Protein 3EUN (pdb70)

Organism: Allochromatium vinosum (strain ATCC 17899 / DSM 180 / NBRC 103801 / NCIMB 10441 / D) (NCBI:txid572477)

Sequence (81 aa):
ALMITDECINCDVCEPECPNGAISQGDETYVIEPSLCTECVGHYETSQCVEVCPVDAIIKDPSHEETEDELRAKYERITGE

Structure (mmCIF, N/CA/C/O backbone):
data_3EUN
#
_entry.id   3EUN
#
_cell.length_a   51.182
_cell.length_b   51.182
_cell.length_c   76.466
_cell.angle_alpha   90.00
_cell.angle_beta   90.00
_cell.angle_gamma   120.00
#
_symmetry.space_group_name_H-M   'P 31 2 1'
#
loop_
_entity.id
_entity.type
_entity.pdbx_description
1 polymer Ferredoxin
2 non-polymer 'IRON/SULFUR CLUSTER'
3 water water
#
loop_
_atom_site.group_PDB
_atom_site.id
_atom_site.type_symbol
_atom_site.label_atom_id
_atom_site.label_alt_id
_atom_site.label_comp_id
_atom_site.label_asym_id
_atom_site.label_entity_id
_atom_site.label_seq_id
_atom_site.pdbx_PDB_ins_code
_atom_site.Cartn_x
_atom_site.Cartn_y
_atom_site.Cartn_z
_atom_site.occupancy
_atom_site.B_iso_or_equiv
_atom_site.auth_seq_id
_atom_site.auth_comp_id
_atom_site.auth_asym_id
_atom_site.auth_atom_id
_atom_site.pdbx_PDB_model_num
ATOM 1 N N . ALA A 1 1 ? 24.903 19.962 3.175 1.00 15.15 1 ALA A N 1
ATOM 2 C CA . ALA A 1 1 ? 25.811 18.831 2.902 1.00 13.38 1 ALA A CA 1
ATOM 3 C C . ALA A 1 1 ? 25.431 17.642 3.749 1.00 13.02 1 ALA A C 1
ATOM 4 O O . ALA A 1 1 ? 24.923 17.847 4.871 1.00 14.63 1 ALA A O 1
ATOM 6 N N . LEU A 1 2 ? 25.746 16.454 3.269 1.00 12.66 2 LEU A N 1
ATOM 7 C CA . LEU A 1 2 ? 25.576 15.228 4.062 1.00 13.16 2 LEU A CA 1
ATOM 8 C C . LEU A 1 2 ? 26.908 14.894 4.727 1.00 12.57 2 LEU A C 1
ATOM 9 O O . LEU A 1 2 ? 27.958 15.457 4.419 1.00 13.42 2 LEU A O 1
ATOM 14 N N . MET A 1 3 ? 26.831 13.926 5.665 1.00 13.14 3 MET A N 1
ATOM 15 C CA . MET A 1 3 ? 28.023 13.388 6.283 1.00 13.21 3 MET A CA 1
ATOM 16 C C . MET A 1 3 ? 27.816 11.868 6.417 1.00 13.07 3 MET A C 1
ATOM 17 O O . MET A 1 3 ? 26.703 11.355 6.441 1.00 13.97 3 MET A O 1
ATOM 22 N N . ILE A 1 4 ? 28.983 11.190 6.540 1.00 14.50 4 ILE A N 1
ATOM 23 C CA . ILE A 1 4 ? 29.017 9.740 6.718 1.00 14.80 4 ILE A CA 1
ATOM 24 C C . ILE A 1 4 ? 29.325 9.486 8.193 1.00 15.92 4 ILE A C 1
ATOM 25 O O . ILE A 1 4 ? 30.315 10.011 8.746 1.00 19.27 4 ILE A O 1
ATOM 30 N N . THR A 1 5 ? 28.467 8.692 8.821 1.00 16.29 5 THR A N 1
ATOM 31 C CA . THR A 1 5 ? 28.663 8.412 10.232 1.00 18.47 5 THR A CA 1
ATOM 32 C C . THR A 1 5 ? 29.548 7.223 10.468 1.00 19.16 5 THR A C 1
ATOM 33 O O . THR A 1 5 ? 29.997 6.513 9.572 1.00 18.16 5 THR A O 1
ATOM 37 N N . ASP A 1 6 ? 29.761 6.949 11.757 1.00 22.13 6 ASP A N 1
ATOM 38 C CA . ASP A 1 6 ? 30.441 5.814 12.308 1.00 28.76 6 ASP A CA 1
ATOM 39 C C . ASP A 1 6 ? 29.842 4.479 11.953 1.00 23.94 6 ASP A C 1
ATOM 40 O O . ASP A 1 6 ? 30.479 3.445 12.112 1.00 26.32 6 ASP A O 1
ATOM 45 N N . GLU A 1 7 ? 28.628 4.468 11.451 1.00 21.11 7 GLU A N 1
ATOM 46 C CA . GLU A 1 7 ? 28.054 3.176 10.992 1.00 20.81 7 GLU A CA 1
ATOM 47 C C . GLU A 1 7 ? 28.597 2.703 9.675 1.00 17.11 7 GLU A C 1
ATOM 48 O O . GLU A 1 7 ? 28.343 1.558 9.268 1.00 17.73 7 GLU A O 1
ATOM 54 N N . CYS A 1 8 ? 29.362 3.565 8.960 1.00 15.97 8 CYS A N 1
ATOM 55 C CA . CYS A 1 8 ? 29.942 3.155 7.670 1.00 15.54 8 CYS A CA 1
ATOM 56 C C . CYS A 1 8 ? 30.753 1.879 7.850 1.00 15.67 8 CYS A C 1
ATOM 57 O O . CYS A 1 8 ? 31.538 1.705 8.778 1.00 17.24 8 CYS A O 1
ATOM 60 N N . ILE A 1 9 ? 30.544 0.946 6.879 1.00 15.67 9 ILE A N 1
ATOM 61 C CA . ILE A 1 9 ? 31.265 -0.335 6.856 1.00 15.38 9 ILE A CA 1
ATOM 62 C C . ILE A 1 9 ? 32.355 -0.341 5.792 1.00 15.20 9 ILE A C 1
ATOM 63 O O . ILE A 1 9 ? 32.853 -1.397 5.445 1.00 15.56 9 ILE A O 1
ATOM 68 N N . ASN A 1 10 ? 32.723 0.844 5.275 1.00 14.71 10 ASN A N 1
ATOM 69 C CA . ASN A 1 10 ? 33.891 0.961 4.403 1.00 15.85 10 ASN A CA 1
ATOM 70 C C . ASN A 1 10 ? 33.749 0.038 3.208 1.00 15.28 10 ASN A C 1
ATOM 71 O O . ASN A 1 10 ? 34.686 -0.634 2.787 1.00 17.06 10 ASN A O 1
ATOM 76 N N . CYS A 1 11 ? 32.544 0.080 2.583 1.00 14.97 11 CYS A N 1
ATOM 77 C CA . CYS A 1 11 ? 32.212 -0.861 1.530 1.00 14.60 11 CYS A CA 1
ATOM 78 C C . CYS A 1 11 ? 32.569 -0.296 0.129 1.00 14.70 11 CYS A C 1
ATOM 79 O O . CYS A 1 11 ? 32.534 -1.084 -0.832 1.00 15.9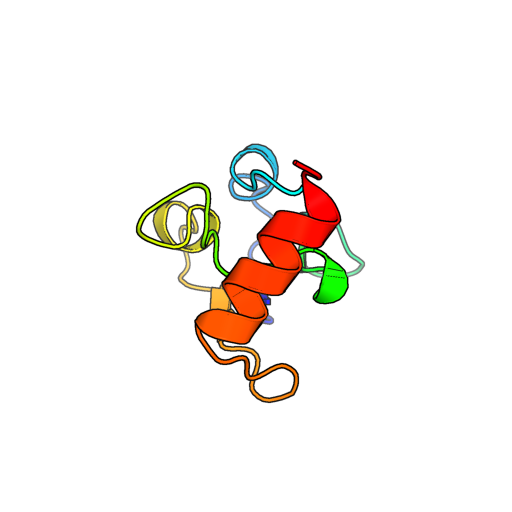7 11 CYS A O 1
ATOM 82 N N . ASP A 1 12 ? 32.874 0.996 -0.008 1.00 15.23 12 ASP A N 1
ATOM 83 C CA . ASP A 1 12 ? 33.298 1.611 -1.258 1.00 17.49 12 ASP A CA 1
ATOM 84 C C . ASP A 1 12 ? 32.117 1.971 -2.169 1.00 18.51 12 ASP A C 1
ATOM 85 O O . ASP A 1 12 ? 32.337 2.683 -3.185 1.00 22.50 12 ASP A O 1
ATOM 90 N N . VAL A 1 13 ? 30.909 1.566 -1.961 1.00 14.98 13 VAL A N 1
ATOM 91 C CA . VAL A 1 13 ? 29.896 1.630 -3.026 1.00 16.40 13 VAL A CA 1
ATOM 92 C C . VAL A 1 13 ? 29.453 3.036 -3.295 1.00 14.72 13 VAL A C 1
ATOM 93 O O . VAL A 1 13 ? 29.058 3.349 -4.430 1.00 15.67 13 VAL A O 1
ATOM 100 N N . CYS A 1 14 ? 29.484 3.941 -2.310 1.00 14.35 14 CYS A N 1
ATOM 101 C CA . CYS A 1 14 ? 29.011 5.288 -2.563 1.00 13.61 14 CYS A CA 1
ATOM 102 C C . CYS A 1 14 ? 30.014 6.099 -3.376 1.00 13.40 14 CYS A C 1
ATOM 103 O O . CYS A 1 14 ? 29.592 7.039 -4.047 1.00 14.36 14 CYS A O 1
ATOM 106 N N . GLU A 1 15 ? 31.297 5.787 -3.300 1.00 13.62 15 GLU A N 1
ATOM 107 C CA . GLU A 1 15 ? 32.293 6.722 -3.871 1.00 14.37 15 GLU A CA 1
ATOM 108 C C . GLU A 1 15 ? 32.049 6.952 -5.353 1.00 14.59 15 GLU A C 1
ATOM 109 O O . GLU A 1 15 ? 32.131 8.140 -5.749 1.00 15.10 15 GLU A O 1
ATOM 120 N N . PRO A 1 16 ? 31.846 5.973 -6.216 1.00 15.32 16 PRO A N 1
ATOM 121 C CA . PRO A 1 16 ? 31.659 6.257 -7.645 1.00 16.38 16 PRO A CA 1
ATOM 122 C C . PRO A 1 16 ? 30.326 6.904 -7.904 1.00 15.03 16 PRO A C 1
ATOM 123 O O . PRO A 1 16 ? 30.122 7.331 -9.059 1.00 17.76 16 PRO A O 1
ATOM 127 N N . GLU A 1 17 ? 29.397 6.954 -6.987 1.00 14.31 17 GLU A N 1
ATOM 128 C CA . GLU A 1 17 ? 28.073 7.507 -7.245 1.00 14.53 17 GLU A CA 1
ATOM 129 C C . GLU A 1 17 ? 28.056 9.014 -7.117 1.00 13.50 17 GLU A C 1
ATOM 130 O O . GLU A 1 17 ? 27.105 9.631 -7.573 1.00 16.03 17 GLU A O 1
ATOM 136 N N . CYS A 1 18 ? 29.105 9.608 -6.518 1.00 12.85 18 CYS A N 1
ATOM 137 C CA . CYS A 1 18 ? 28.965 11.058 -6.261 1.00 12.67 18 CYS A CA 1
ATOM 138 C C . CYS A 1 18 ? 29.327 11.852 -7.498 1.00 12.23 18 CYS A C 1
ATOM 139 O O . CYS A 1 18 ? 30.461 11.756 -7.998 1.00 13.08 18 CYS A O 1
ATOM 142 N N . PRO A 1 19 ? 28.452 12.667 -8.012 1.00 11.91 19 PRO A N 1
ATOM 143 C CA . PRO A 1 19 ? 28.762 13.431 -9.257 1.00 12.48 19 PRO A CA 1
ATOM 144 C C . PRO A 1 19 ? 29.857 14.442 -9.016 1.00 12.44 19 PRO A C 1
ATOM 145 O O . PRO A 1 19 ? 30.452 14.908 -10.027 1.00 14.01 19 PRO A O 1
ATOM 149 N N . ASN A 1 20 ? 30.119 14.848 -7.781 1.00 12.23 20 ASN A N 1
ATOM 150 C CA . ASN A 1 20 ? 31.072 15.915 -7.473 1.00 12.01 20 ASN A CA 1
ATOM 151 C C . ASN A 1 20 ? 32.368 15.397 -6.874 1.00 12.27 20 ASN A C 1
ATOM 152 O O . ASN A 1 20 ? 33.206 16.210 -6.483 1.00 13.49 20 ASN A O 1
ATOM 157 N N . GLY A 1 21 ? 32.542 14.066 -6.776 1.00 12.37 21 GLY A N 1
ATOM 158 C CA . GLY A 1 21 ? 33.755 13.564 -6.186 1.00 13.54 21 GLY A CA 1
ATOM 159 C C . GLY A 1 21 ? 33.922 13.947 -4.700 1.00 12.64 21 GLY A C 1
ATOM 160 O O . GLY A 1 21 ? 35.065 14.045 -4.240 1.00 13.50 21 GLY A O 1
ATOM 161 N N . ALA A 1 22 ? 32.794 14.102 -4.002 1.00 11.89 22 ALA A N 1
ATOM 162 C CA . ALA A 1 22 ? 32.911 14.548 -2.606 1.00 12.07 22 ALA A CA 1
ATOM 163 C C . ALA A 1 22 ? 33.265 13.452 -1.646 1.00 11.76 22 ALA A C 1
ATOM 164 O O . ALA A 1 22 ? 33.533 13.746 -0.476 1.00 12.78 22 ALA A O 1
ATOM 166 N N . ILE A 1 23 ? 33.192 12.191 -2.051 1.00 12.36 23 ILE A N 1
ATOM 167 C CA . ILE A 1 23 ? 33.427 11.073 -1.156 1.00 12.63 23 ILE A CA 1
ATOM 168 C C . ILE A 1 23 ? 34.804 10.491 -1.387 1.00 13.47 23 ILE A C 1
ATOM 169 O O . ILE A 1 23 ? 35.222 10.246 -2.542 1.00 14.81 23 ILE A O 1
ATOM 174 N N . SER A 1 24 ? 35.502 10.191 -0.289 1.00 13.99 24 SER A N 1
ATOM 175 C CA . SER A 1 24 ? 36.776 9.483 -0.386 1.00 16.23 24 SER A CA 1
ATOM 176 C C . SER A 1 24 ? 36.935 8.634 0.880 1.00 17.70 24 SER A C 1
ATOM 177 O O . SER A 1 24 ? 36.232 8.774 1.839 1.00 17.47 24 SER A O 1
ATOM 180 N N . GLN A 1 25 ? 37.885 7.669 0.823 1.00 20.06 25 GLN A N 1
ATOM 181 C CA . GLN A 1 25 ? 38.187 6.813 1.966 1.00 24.08 25 GLN A CA 1
ATOM 182 C C . GLN A 1 25 ? 38.920 7.623 3.034 1.00 23.18 25 GLN A C 1
ATOM 183 O O 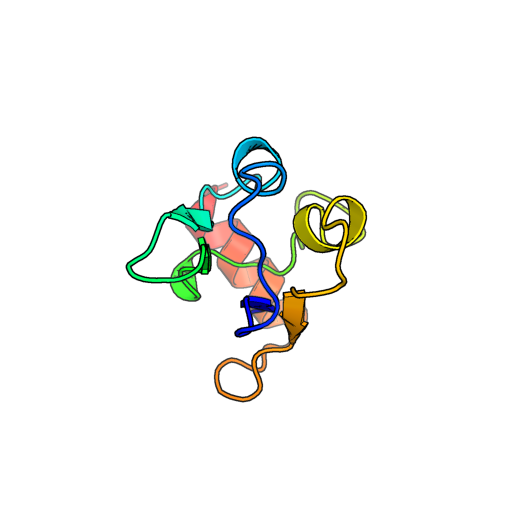. GLN A 1 25 ? 39.872 8.338 2.700 1.00 28.46 25 GLN A O 1
ATOM 189 N N . GLY A 1 26 ? 38.496 7.580 4.275 1.00 23.47 26 GLY A N 1
ATOM 190 C CA . GLY A 1 26 ? 39.162 8.181 5.380 1.00 26.00 26 GLY A CA 1
ATOM 191 C C . GLY A 1 26 ? 39.794 7.141 6.321 1.00 28.62 26 GLY A C 1
ATOM 192 O O . GLY A 1 26 ? 39.910 5.977 5.887 1.00 28.48 26 GLY A O 1
ATOM 193 N N . ASP A 1 27 ? 40.126 7.620 7.530 1.00 33.18 27 ASP A N 1
ATOM 194 C CA . ASP A 1 27 ? 40.895 6.902 8.529 1.00 36.06 27 ASP A CA 1
ATOM 195 C C . ASP A 1 27 ? 40.156 5.676 8.935 1.00 37.68 27 ASP A C 1
ATOM 196 O O . ASP A 1 27 ? 40.682 4.551 8.886 1.00 47.49 27 ASP A O 1
ATOM 201 N N . GLU A 1 28 ? 38.889 5.949 9.304 1.00 35.49 28 GLU A N 1
ATOM 202 C CA . GLU A 1 28 ? 38.122 4.835 9.825 1.00 36.54 28 GLU A CA 1
ATOM 203 C C . GLU A 1 28 ? 36.801 4.629 9.134 1.00 31.47 28 GLU A C 1
ATOM 204 O O . GLU A 1 28 ? 36.161 3.561 9.295 1.00 30.25 28 GLU A O 1
ATOM 210 N N . THR A 1 29 ? 36.339 5.619 8.404 1.00 30.13 29 THR A N 1
ATOM 211 C CA . THR A 1 29 ? 35.149 5.478 7.573 1.00 26.31 29 THR A CA 1
ATOM 212 C C . THR A 1 29 ? 35.401 6.242 6.274 1.00 22.94 29 THR A C 1
ATOM 213 O O . THR A 1 29 ? 36.405 6.980 6.191 1.00 24.00 29 THR A O 1
ATOM 217 N N . TYR A 1 30 ? 34.464 6.134 5.317 1.00 18.30 30 TYR A N 1
ATOM 218 C CA . TYR A 1 30 ? 34.507 7.089 4.186 1.00 18.01 30 TYR A CA 1
ATOM 219 C C . TYR A 1 30 ? 34.076 8.426 4.706 1.00 15.83 30 TYR A C 1
ATOM 220 O O . TYR A 1 30 ? 33.504 8.576 5.806 1.00 17.14 30 TYR A O 1
ATOM 229 N N . VAL A 1 31 ? 34.423 9.460 3.912 1.00 15.31 31 VAL A N 1
ATOM 230 C CA . VAL A 1 31 ? 34.209 10.842 4.364 1.00 15.58 31 VAL A CA 1
ATOM 231 C C . VAL A 1 31 ? 33.688 11.657 3.215 1.00 13.11 31 VAL A C 1
ATOM 232 O O . VAL A 1 31 ? 34.180 11.539 2.076 1.00 14.40 31 VAL A O 1
ATOM 239 N N . ILE A 1 32 ? 32.733 12.522 3.523 1.00 13.16 32 ILE A N 1
ATOM 240 C CA . ILE A 1 32 ? 32.238 13.548 2.578 1.00 12.80 32 ILE A CA 1
ATOM 241 C C . ILE A 1 32 ? 33.000 14.854 2.805 1.00 13.37 32 ILE A C 1
ATOM 242 O O . ILE A 1 32 ? 33.154 15.321 3.944 1.00 14.97 32 ILE A O 1
ATOM 247 N N . GLU A 1 33 ? 33.519 15.447 1.730 1.00 12.66 33 GLU A N 1
ATOM 248 C CA . GLU A 1 33 ? 34.094 16.761 1.731 1.00 12.76 33 GLU A CA 1
ATOM 249 C C . GLU A 1 33 ? 32.928 17.741 1.588 1.00 12.26 33 GLU A C 1
ATOM 250 O O . GLU A 1 33 ? 32.327 17.829 0.513 1.00 13.71 33 GLU A O 1
ATOM 256 N N . PRO A 1 34 ? 32.566 18.496 2.633 1.00 13.32 34 PRO A N 1
ATOM 257 C CA . PRO A 1 34 ? 31.334 19.272 2.531 1.00 14.38 34 PRO A CA 1
ATOM 258 C C . PRO A 1 34 ? 31.343 20.310 1.429 1.00 13.32 34 PRO A C 1
ATOM 259 O O . PRO A 1 34 ? 30.250 20.589 0.873 1.00 14.44 34 PRO A O 1
ATOM 263 N N . SER A 1 35 ? 32.525 20.868 1.095 1.00 13.12 35 SER A N 1
ATOM 264 C CA . SER A 1 35 ? 32.512 21.874 0.034 1.00 14.11 35 SER A CA 1
ATOM 265 C C . SER A 1 35 ? 32.147 21.317 -1.358 1.00 12.42 35 SER A C 1
ATOM 266 O O . SER A 1 35 ? 31.824 22.099 -2.232 1.00 13.64 35 SER A O 1
ATOM 269 N N . LEU A 1 36 ? 32.153 20.011 -1.514 1.00 12.66 36 LEU A N 1
ATOM 270 C CA . LEU A 1 36 ? 31.758 19.367 -2.755 1.00 12.14 36 LEU A CA 1
ATOM 271 C C . LEU A 1 36 ? 30.386 18.722 -2.699 1.00 11.81 36 LEU A C 1
ATOM 272 O O . LEU A 1 36 ? 29.888 18.246 -3.725 1.00 12.85 36 LEU A O 1
ATOM 277 N N . CYS A 1 37 ? 29.769 18.650 -1.529 1.00 12.01 37 CYS A N 1
ATOM 278 C CA . CYS A 1 37 ? 28.483 17.980 -1.429 1.00 11.87 37 CYS A CA 1
ATOM 279 C C . CYS A 1 37 ? 27.376 18.967 -1.575 1.00 12.33 37 CYS A C 1
ATOM 280 O O . CYS A 1 37 ? 27.082 19.835 -0.725 1.00 13.43 37 CYS A O 1
ATOM 283 N N . THR A 1 38 ? 26.649 18.822 -2.719 1.00 12.09 38 THR A N 1
ATOM 284 C CA . THR A 1 38 ? 25.468 19.591 -3.074 1.00 13.22 38 THR A CA 1
ATOM 285 C C . THR A 1 38 ? 24.195 18.887 -2.693 1.00 13.19 38 THR A C 1
ATOM 286 O O . THR A 1 38 ? 23.096 19.277 -3.114 1.00 14.44 38 THR A O 1
ATOM 290 N N . GLU A 1 39 ? 24.324 17.753 -1.965 1.00 13.25 39 GLU A N 1
ATOM 291 C CA . GLU A 1 39 ? 23.197 16.866 -1.742 1.00 13.68 39 GLU A CA 1
ATOM 292 C C . GLU A 1 39 ? 22.611 16.437 -3.088 1.00 14.10 39 GLU A C 1
ATOM 293 O O . GLU A 1 39 ? 21.445 16.127 -3.202 1.00 15.76 39 GLU A O 1
ATOM 299 N N . CYS A 1 40 ? 23.470 16.391 -4.121 1.00 13.16 40 CYS A N 1
ATOM 300 C CA . CYS A 1 40 ? 23.171 16.064 -5.503 1.00 13.35 40 CYS A CA 1
ATOM 301 C C . CYS A 1 40 ? 22.308 17.084 -6.219 1.00 13.42 40 CYS A C 1
ATOM 302 O O . CYS A 1 40 ? 21.952 16.853 -7.391 1.00 14.98 40 CYS A O 1
ATOM 305 N N . VAL A 1 41 ? 21.980 18.198 -5.595 1.00 13.73 41 VAL A N 1
ATOM 306 C CA . VAL A 1 41 ? 21.157 19.195 -6.264 1.00 15.29 41 VAL A CA 1
ATOM 307 C C . VAL A 1 41 ? 21.884 19.666 -7.492 1.00 14.01 41 VAL A C 1
ATOM 308 O O . VAL A 1 41 ? 23.058 20.037 -7.468 1.00 14.49 41 VAL A O 1
ATOM 312 N N . GLY A 1 42 ? 21.125 19.713 -8.609 1.00 15.04 42 GLY A N 1
ATOM 313 C CA . GLY A 1 42 ? 21.705 20.081 -9.907 1.00 14.80 42 GLY A CA 1
ATOM 314 C C . GLY A 1 42 ? 21.943 18.875 -10.788 1.00 14.03 42 GLY A C 1
ATOM 315 O O . GLY A 1 42 ? 21.933 19.025 -12.021 1.00 15.37 42 GLY A O 1
ATOM 316 N N . HIS A 1 43 ? 22.220 17.742 -10.201 1.00 13.82 43 HIS A N 1
ATOM 317 C CA . HIS A 1 43 ? 22.474 16.498 -10.958 1.00 13.83 43 HIS A CA 1
ATOM 318 C C . HIS A 1 43 ? 21.356 15.497 -10.864 1.00 13.80 43 HIS A C 1
ATOM 319 O O . HIS A 1 43 ? 20.972 14.936 -11.870 1.00 15.35 43 HIS A O 1
ATOM 326 N N . TYR A 1 44 ? 20.809 15.293 -9.624 1.00 14.19 44 TYR A N 1
ATOM 327 C CA . TYR A 1 44 ? 19.824 14.265 -9.397 1.00 15.54 44 TYR A CA 1
ATOM 328 C C . TYR A 1 44 ? 18.784 14.782 -8.446 1.00 17.20 44 TYR A C 1
ATOM 329 O O . TYR A 1 44 ? 19.065 15.710 -7.648 1.00 19.27 44 TYR A O 1
ATOM 338 N N . GLU A 1 45 ? 17.611 14.156 -8.491 1.00 19.24 45 GLU A N 1
ATOM 339 C CA . GLU A 1 45 ? 16.541 14.578 -7.594 1.00 22.00 45 GLU A CA 1
ATOM 340 C C . GLU A 1 45 ? 16.764 14.191 -6.142 1.00 18.51 45 GLU A C 1
ATOM 341 O O . GLU A 1 45 ? 16.094 14.778 -5.292 1.00 22.75 45 GLU A O 1
ATOM 352 N N . THR A 1 46 ? 17.637 13.239 -5.916 1.00 19.22 46 THR A N 1
ATOM 353 C CA . THR A 1 46 ? 17.920 12.854 -4.536 1.00 19.87 46 THR A CA 1
ATOM 354 C C . THR A 1 46 ? 19.374 12.418 -4.451 1.00 17.73 46 THR A C 1
ATOM 355 O O . THR A 1 46 ? 20.023 12.137 -5.457 1.00 17.56 46 THR A O 1
ATOM 359 N N . SER A 1 47 ? 19.874 12.383 -3.244 1.00 16.14 47 SER A N 1
ATOM 360 C CA . SER A 1 47 ? 21.265 12.014 -3.014 1.00 14.14 47 SER A CA 1
ATOM 361 C C . SER A 1 47 ? 21.576 10.599 -3.509 1.00 14.39 47 SER A C 1
ATOM 362 O O . SER A 1 47 ? 20.930 9.625 -3.103 1.00 15.91 47 SER A O 1
ATOM 366 N N . GLN A 1 48 ? 22.601 10.508 -4.335 1.00 13.51 48 GLN A N 1
ATOM 367 C CA . GLN A 1 48 ? 22.902 9.202 -4.915 1.00 14.62 48 GLN A CA 1
ATOM 368 C C . GLN A 1 48 ? 23.649 8.316 -3.941 1.00 13.89 48 GLN A C 1
ATOM 369 O O . GLN A 1 48 ? 23.442 7.107 -3.984 1.00 16.06 48 GLN A O 1
ATOM 375 N N . CYS A 1 49 ? 24.454 8.898 -3.048 1.00 12.63 49 CYS A N 1
ATOM 376 C CA . CYS A 1 49 ? 25.163 8.026 -2.081 1.00 12.54 49 CYS A CA 1
ATOM 377 C C . CYS A 1 49 ? 24.150 7.415 -1.119 1.00 12.79 49 CYS A C 1
ATOM 378 O O . CYS A 1 49 ? 24.250 6.228 -0.767 1.00 13.63 49 CYS A O 1
ATOM 381 N N . VAL A 1 50 ? 23.159 8.211 -0.677 1.00 13.20 50 VAL A N 1
ATOM 382 C CA . VAL A 1 50 ? 22.164 7.655 0.251 1.00 14.06 50 VAL A CA 1
ATOM 383 C C . VAL A 1 50 ? 21.464 6.483 -0.409 1.00 14.19 50 VAL A C 1
ATOM 384 O O . VAL A 1 50 ? 21.086 5.517 0.243 1.00 16.29 50 VAL A O 1
ATOM 388 N N . GLU A 1 51 ? 21.202 6.582 -1.716 1.00 14.78 51 GLU A N 1
ATOM 389 C CA . GLU A 1 51 ? 20.445 5.518 -2.372 1.00 16.45 51 GLU A CA 1
ATOM 390 C C . GLU A 1 51 ? 21.188 4.215 -2.360 1.00 16.66 51 GLU A C 1
ATOM 391 O O . GLU A 1 51 ? 20.521 3.165 -2.419 1.00 20.30 51 GLU A O 1
ATOM 397 N N . VAL A 1 52 ? 22.514 4.223 -2.381 1.00 15.94 52 VAL A N 1
ATOM 398 C CA . VAL A 1 52 ? 23.260 2.975 -2.457 1.00 16.45 52 VAL A CA 1
ATOM 399 C C . VAL A 1 52 ? 23.815 2.535 -1.118 1.00 15.65 52 VAL A C 1
ATOM 400 O O . VAL A 1 52 ? 24.255 1.358 -1.021 1.00 18.27 52 VAL A O 1
ATOM 40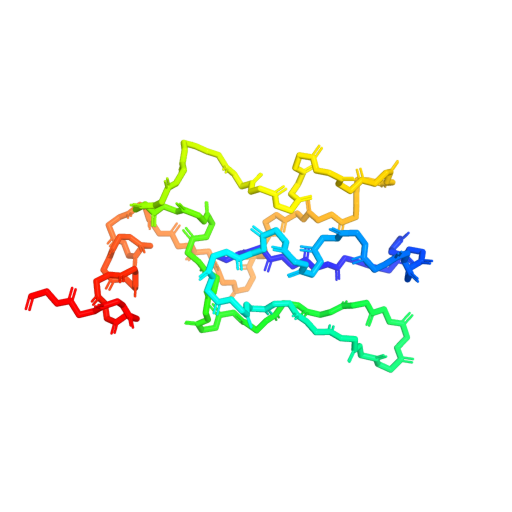4 N N . CYS A 1 53 ? 23.829 3.367 -0.086 1.00 14.36 53 CYS A N 1
ATOM 405 C CA . CYS A 1 53 ? 24.544 2.907 1.123 1.00 14.62 53 CYS A CA 1
ATOM 406 C C . CYS A 1 53 ? 23.768 1.737 1.750 1.00 15.41 53 CYS A C 1
ATOM 407 O O . CYS A 1 53 ? 22.561 1.815 1.985 1.00 18.43 53 CYS A O 1
ATOM 410 N N . PRO A 1 54 ? 24.501 0.641 2.051 1.00 15.49 54 PRO A N 1
ATOM 411 C CA . PRO A 1 54 ? 23.760 -0.556 2.553 1.00 17.14 54 PRO A CA 1
ATOM 412 C C . PRO A 1 54 ? 23.361 -0.469 4.015 1.00 16.71 54 PRO A C 1
ATOM 413 O O . PRO A 1 54 ? 22.549 -1.294 4.439 1.00 19.15 54 PRO A O 1
ATOM 417 N N . VAL A 1 55 ? 23.919 0.477 4.757 1.00 16.23 55 VAL A N 1
ATOM 418 C CA . VAL A 1 55 ? 23.723 0.489 6.226 1.00 17.45 55 VAL A CA 1
ATOM 419 C C . VAL A 1 55 ? 23.228 1.862 6.676 1.00 17.39 55 VAL A C 1
ATOM 420 O O . VAL A 1 55 ? 23.247 2.160 7.868 1.00 20.49 55 VAL A O 1
ATOM 424 N N . ASP A 1 56 ? 22.738 2.689 5.783 1.00 16.37 56 ASP A N 1
ATOM 425 C CA . ASP A 1 56 ? 22.127 3.959 6.135 1.00 18.54 56 ASP A CA 1
ATOM 426 C C . ASP A 1 56 ? 23.023 4.794 7.011 1.00 16.50 56 ASP A C 1
ATOM 427 O O . ASP A 1 56 ? 22.666 5.350 8.041 1.00 20.63 56 ASP A O 1
ATOM 432 N N . ALA A 1 57 ? 24.271 4.933 6.565 1.00 15.34 57 ALA A N 1
ATOM 433 C CA . ALA A 1 57 ? 25.331 5.663 7.262 1.00 15.27 57 ALA A CA 1
ATOM 434 C C . ALA A 1 57 ? 25.457 7.099 6.800 1.00 14.01 57 ALA A C 1
ATOM 435 O O . ALA A 1 57 ? 26.358 7.772 7.211 1.00 16.18 57 ALA A O 1
ATOM 437 N N . ILE A 1 58 ? 24.548 7.570 5.927 1.00 13.98 58 ILE A N 1
ATOM 438 C CA . ILE A 1 58 ? 24.766 8.901 5.314 1.00 13.71 58 ILE A CA 1
ATOM 439 C C . ILE A 1 58 ? 23.566 9.767 5.645 1.00 13.46 58 ILE A C 1
ATOM 440 O O . ILE A 1 58 ? 22.415 9.435 5.304 1.00 15.18 58 ILE A O 1
ATOM 445 N N . ILE A 1 59 ? 23.794 10.892 6.337 1.00 13.78 59 ILE A N 1
ATOM 446 C CA . ILE A 1 59 ? 22.742 11.683 6.916 1.00 14.81 59 ILE A CA 1
ATOM 447 C C . ILE A 1 59 ? 23.028 13.151 6.687 1.00 14.11 59 ILE A C 1
ATOM 448 O O . ILE A 1 59 ? 24.141 13.537 6.323 1.00 14.99 59 ILE A O 1
ATOM 453 N N . LYS A 1 60 ? 22.04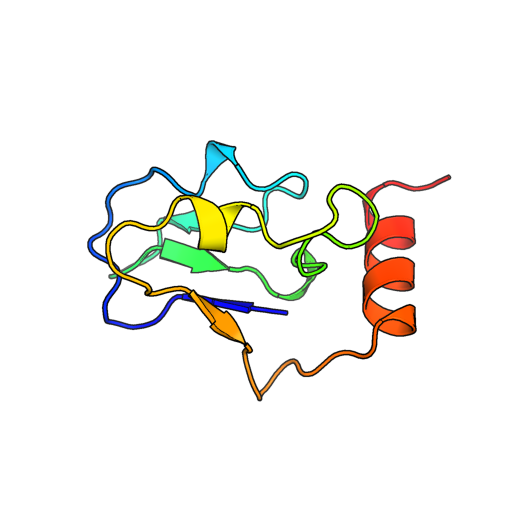2 14.026 6.926 1.00 15.28 60 LYS A N 1
ATOM 454 C CA . LYS A 1 60 ? 22.319 15.470 6.904 1.00 15.00 60 LYS A CA 1
ATOM 455 C C . LYS A 1 60 ? 23.379 15.805 7.898 1.00 14.12 60 LYS A C 1
ATOM 456 O O . LYS A 1 60 ? 23.356 15.326 9.050 1.00 15.13 60 LYS A O 1
ATOM 467 N N . ASP A 1 61 ? 24.319 16.661 7.542 1.00 14.42 61 ASP A N 1
ATOM 468 C CA . ASP A 1 61 ? 25.311 17.145 8.475 1.00 15.39 61 ASP A CA 1
ATOM 469 C C . ASP A 1 61 ? 24.799 18.433 9.097 1.00 14.81 61 ASP A C 1
ATOM 470 O O . ASP A 1 61 ? 24.761 19.480 8.434 1.00 15.83 61 ASP A O 1
ATOM 475 N N . PRO A 1 62 ? 24.460 18.448 10.390 1.00 16.26 62 PRO A N 1
ATOM 476 C CA . PRO A 1 62 ? 23.912 19.684 10.952 1.00 18.19 62 PRO A CA 1
ATOM 477 C C . PRO A 1 62 ? 24.939 20.797 11.051 1.00 18.52 62 PRO A C 1
ATOM 478 O O . PRO A 1 62 ? 24.544 21.942 11.290 1.00 22.06 62 PRO A O 1
ATOM 482 N N . SER A 1 63 ? 26.236 20.514 10.904 1.00 18.28 63 SER A N 1
ATOM 483 C CA . SER A 1 63 ? 27.192 21.600 10.907 1.00 19.78 63 SER A CA 1
ATOM 484 C C . SER A 1 63 ? 27.369 22.224 9.509 1.00 19.04 63 SER A C 1
ATOM 485 O O . SER A 1 63 ? 28.101 23.198 9.338 1.00 21.46 63 SER A O 1
ATOM 490 N N . HIS A 1 64 ? 26.685 21.671 8.509 1.00 17.02 64 HIS A N 1
ATOM 491 C CA . HIS A 1 64 ? 26.665 22.203 7.156 1.00 16.76 64 HIS A CA 1
ATOM 492 C C . HIS A 1 64 ? 25.254 22.149 6.630 1.00 16.42 64 HIS A C 1
ATOM 493 O O . HIS A 1 64 ? 24.967 21.521 5.599 1.00 18.31 64 HIS A O 1
ATOM 500 N N . GLU A 1 65 ? 24.328 22.783 7.322 1.00 18.19 65 GLU A N 1
ATOM 501 C CA . GLU A 1 65 ? 22.935 22.828 6.897 1.00 18.88 65 GLU A CA 1
ATOM 502 C C . GLU A 1 65 ? 22.836 23.868 5.787 1.00 20.51 65 GLU A C 1
ATOM 503 O O . GLU A 1 65 ? 23.213 25.048 5.972 1.00 24.48 65 GLU A O 1
ATOM 509 N N . GLU A 1 66 ? 22.318 23.432 4.665 1.00 19.75 66 GLU A N 1
ATOM 510 C CA . GLU A 1 66 ? 22.275 24.340 3.489 1.00 21.90 66 GLU A CA 1
ATOM 511 C C . GLU A 1 66 ? 20.913 24.374 2.883 1.00 26.26 66 GLU A C 1
ATOM 512 O O . GLU A 1 66 ? 20.280 23.334 2.834 1.00 27.94 66 GLU A O 1
ATOM 518 N N . THR A 1 67 ? 20.524 25.594 2.456 1.00 30.19 67 THR A N 1
ATOM 519 C CA . THR A 1 67 ? 19.281 25.734 1.736 1.00 29.84 67 THR A CA 1
ATOM 520 C C . THR A 1 67 ? 19.400 25.126 0.326 1.00 32.17 67 THR A C 1
ATOM 521 O O . THR A 1 67 ? 20.459 24.960 -0.242 1.00 26.95 67 THR A O 1
ATOM 528 N N . GLU A 1 68 ? 18.234 24.853 -0.305 1.00 37.30 68 GLU A N 1
ATOM 529 C CA . GLU A 1 68 ? 18.301 24.528 -1.728 1.00 30.04 68 GLU A CA 1
ATOM 530 C C . GLU A 1 68 ? 19.026 25.552 -2.555 1.00 29.17 68 GLU A C 1
ATOM 531 O O . GLU A 1 68 ? 19.711 24.990 -3.470 1.00 29.32 68 GLU A O 1
ATOM 542 N N . ASP A 1 69 ? 18.898 26.837 -2.370 1.00 33.81 69 ASP A N 1
ATOM 543 C CA . ASP A 1 69 ? 19.536 27.822 -3.204 1.00 32.61 69 ASP A CA 1
ATOM 544 C C . ASP A 1 69 ? 21.038 27.710 -2.949 1.00 30.88 69 ASP A C 1
ATOM 545 O O . ASP A 1 69 ? 21.761 27.850 -3.890 1.00 30.51 69 ASP A O 1
ATOM 550 N N . GLU A 1 70 ? 21.366 27.470 -1.703 1.00 28.16 70 GLU A N 1
ATOM 551 C CA . GLU A 1 70 ? 22.821 27.380 -1.463 1.00 25.31 70 GLU A CA 1
ATOM 552 C C . GLU A 1 70 ? 23.388 26.176 -2.150 1.00 21.12 70 GLU A C 1
ATOM 553 O O . GLU A 1 70 ? 24.499 26.193 -2.660 1.00 19.16 70 GLU A O 1
ATOM 559 N N . LEU A 1 71 ? 22.651 25.068 -2.097 1.00 19.58 71 LEU A N 1
ATOM 560 C CA . LEU A 1 71 ? 23.172 23.834 -2.729 1.00 17.62 71 LEU A CA 1
ATOM 561 C C . LEU A 1 71 ? 23.225 23.981 -4.223 1.00 17.48 71 LEU A C 1
ATOM 562 O O . LEU A 1 71 ? 24.151 23.515 -4.845 1.00 15.18 71 LEU A O 1
ATOM 567 N N . ARG A 1 72 ? 22.210 24.638 -4.837 1.00 18.96 72 ARG A N 1
ATOM 568 C CA . ARG A 1 72 ? 22.289 24.872 -6.277 1.00 19.22 72 ARG A CA 1
ATOM 569 C C . ARG A 1 72 ? 23.414 25.826 -6.623 1.00 19.97 72 ARG A C 1
ATOM 570 O O . ARG A 1 72 ? 24.102 25.644 -7.632 1.00 17.28 72 ARG A O 1
ATOM 578 N N . ALA A 1 73 ? 23.629 26.837 -5.752 1.00 20.22 73 ALA A N 1
ATOM 579 C CA . ALA A 1 73 ? 24.752 27.755 -6.005 1.00 21.41 73 ALA A CA 1
ATOM 580 C C . ALA A 1 73 ? 26.060 26.998 -5.953 1.00 18.18 73 ALA A C 1
ATOM 581 O O . ALA A 1 73 ? 26.990 27.252 -6.732 1.00 18.76 73 ALA A O 1
ATOM 583 N N . LYS A 1 74 ? 26.160 26.043 -5.028 1.00 16.70 74 LYS A N 1
A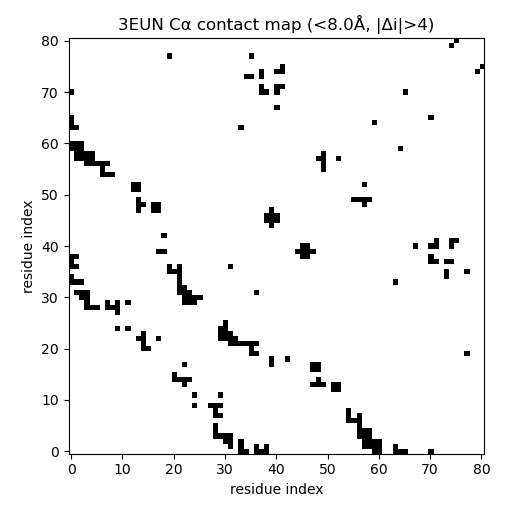TOM 584 C CA . LYS A 1 74 ? 27.384 25.270 -4.925 1.00 15.89 74 LYS A CA 1
ATOM 585 C C . LYS A 1 74 ? 27.545 24.383 -6.182 1.00 13.86 74 LYS A C 1
ATOM 586 O O . LYS A 1 74 ? 28.627 24.305 -6.740 1.00 14.01 74 LYS A O 1
ATOM 592 N N . TYR A 1 75 ? 26.458 23.762 -6.635 1.00 13.77 75 TYR A N 1
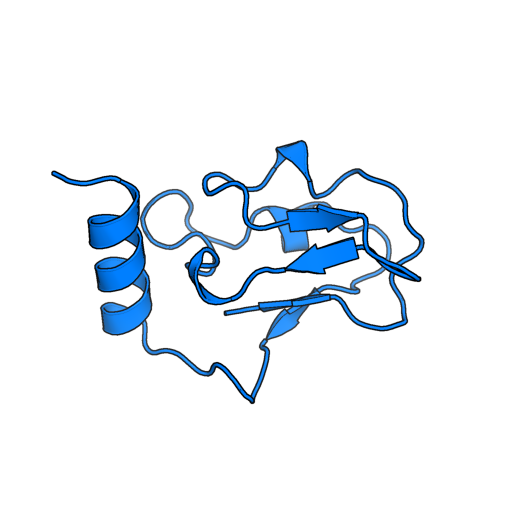ATOM 593 C CA . TYR A 1 75 ? 26.511 22.998 -7.898 1.00 13.50 75 TYR A CA 1
ATOM 594 C C . TYR A 1 75 ? 27.003 23.925 -9.007 1.00 14.18 75 TYR A C 1
ATOM 595 O O . TYR A 1 75 ? 27.828 23.461 -9.819 1.00 14.06 75 TYR A O 1
ATOM 604 N N . GLU A 1 76 ? 26.473 25.160 -9.074 1.00 15.11 76 GLU A N 1
ATOM 605 C CA . GLU A 1 76 ? 26.941 26.051 -10.173 1.00 16.18 76 GLU A CA 1
ATOM 606 C C . GLU A 1 76 ? 28.400 26.354 -10.022 1.00 16.15 76 GLU A C 1
ATOM 607 O O . GLU A 1 76 ? 29.120 26.403 -11.063 1.00 17.27 76 GLU A O 1
ATOM 613 N N . ARG A 1 77 ? 28.891 26.576 -8.795 1.00 15.93 77 ARG A N 1
ATOM 614 C CA . ARG A 1 77 ? 30.334 26.839 -8.615 1.00 16.62 77 ARG A CA 1
ATOM 615 C C . ARG A 1 77 ? 31.177 25.650 -9.021 1.00 15.77 77 ARG A C 1
ATOM 616 O O . ARG A 1 77 ? 32.227 25.788 -9.684 1.00 17.96 77 ARG A O 1
ATOM 624 N N . ILE A 1 78 ? 30.742 24.465 -8.641 1.00 14.27 78 ILE A N 1
ATOM 625 C CA . ILE A 1 78 ? 31.557 23.308 -8.966 1.00 14.51 78 ILE A CA 1
ATOM 626 C C . ILE A 1 78 ? 31.625 23.025 -10.460 1.00 14.82 78 ILE A C 1
ATOM 627 O O . ILE A 1 78 ? 32.680 22.688 -11.028 1.00 16.11 78 ILE A O 1
ATOM 632 N N . THR A 1 79 ? 30.455 23.099 -11.134 1.00 15.05 79 THR A N 1
ATOM 633 C CA . THR A 1 79 ? 30.361 22.667 -12.541 1.00 15.49 79 THR A CA 1
ATOM 634 C C . THR A 1 79 ? 30.574 23.789 -13.526 1.00 17.61 79 THR A C 1
ATOM 635 O O . THR A 1 79 ? 30.688 23.516 -14.710 1.00 21.81 79 THR A O 1
ATOM 639 N N . GLY A 1 80 ? 30.572 25.010 -13.119 1.00 20.71 80 GLY A N 1
ATOM 640 C CA . GLY A 1 80 ? 30.610 26.207 -13.949 1.00 30.28 80 GLY A CA 1
ATOM 641 C C . GLY A 1 80 ? 29.234 26.378 -14.608 1.00 31.93 80 GLY A C 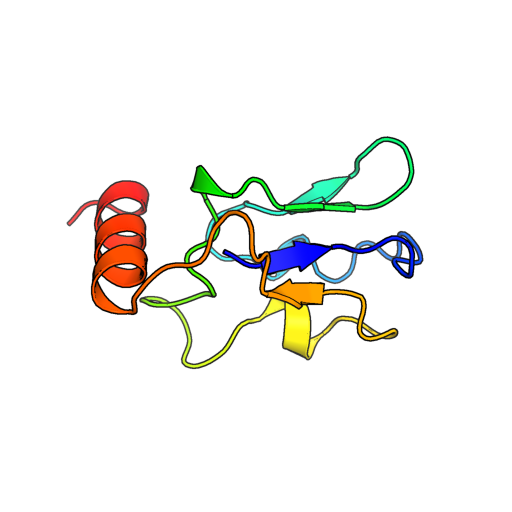1
ATOM 642 O O . GLY A 1 80 ? 28.129 25.972 -14.218 1.00 51.23 80 GLY A O 1
ATOM 643 N N . GLU A 1 81 ? 29.351 27.080 -15.759 1.00 50.42 81 GLU A N 1
ATOM 644 C CA . GLU A 1 81 ? 28.166 27.371 -16.560 0.00 49.87 81 GLU A CA 1
ATOM 645 C C . GLU A 1 81 ? 28.194 28.802 -17.090 0.00 49.86 81 GLU A C 1
ATOM 646 O O . GLU A 1 81 ? 29.275 29.403 -17.224 0.00 49.84 81 GLU A O 1
#

Nearest PDB structures (foldseek):
  3eun-assembly1_A  TM=1.013E+00  e=1.611E-18  Allochromatium vinosum
  3exy-assembly1_A  TM=1.010E+00  e=1.050E-15  Allochromatium vinosum
  1blu-assembly1_A  TM=1.007E+00  e=3.019E-15  Allochromatium vinosum
  2fgo-assembly1_A  TM=1.005E+00  e=1.672E-13  Pseudomonas aeruginosa
  2zvs-assembly3_C  TM=9.975E-01  e=3.869E-10  Escherichia coli K-12

CATH classification: 3.30.70.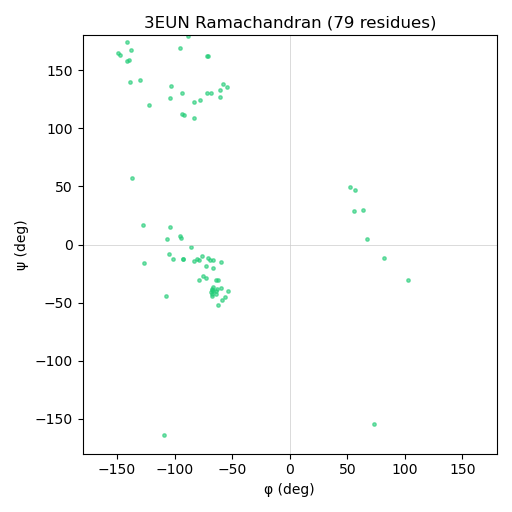20

Solvent-accessible surface area: 4964 Å² total; per-residue (Å²): 1,10,64,20,19,126,110,22,103,55,44,84,69,11,80,112,69,27,48,17,54,4,6,58,106,25,154,145,28,9,63,22,83,33,66,57,12,2,29,11,16,28,73,111,179,55,13,35,12,57,113,55,20,79,54,118,1,13,82,136,18,105,89,75,152,44,80,117,115,86,5,110,46,10,37,84,167,59,55,34,170

B-factor: mean 25.98, std 13.9, range [11.73, 92.12]

Foldseek 3Di:
DKWFAPQAPQPPPLQVQQPQNQWDQDDRHITGNLLRPLLCQPHDPGRRSCVPRPRNRMGHDVVNDDDNVRSVVSVCVRPPD

Secondary structure (DSSP, 8-state):
-EEE-TT-----TTGGG-TT--EEE-SSSEEE-GGG--TTTTT-SS-HHHHH-TT--EEE-GGG---HHHHHHHHHHHH--

Radius of gyration: 11.88 Å; Cα contacts (8 Å, |Δi|>4): 132; chains: 1; bounding box: 24×29×29 Å

InterPro domains:
  IPR017896 4Fe-4S ferredoxin-type, iron-sulphur binding domain [PF12838] (9-58)
  IPR017896 4Fe-4S ferredoxin-type, iron-sulphur binding domain [PS51379] (1-29)
  IPR017900 4Fe-4S ferredoxin, iron-sulphur binding, conserved site [PS00198] (9-20)
  IPR047927 Ferredoxin YfhL-like [NF033683] (1-79)
  IPR050157 Photosystem I iron-sulfur center [PTHR24960] (4-74)